Protein AF-A0A1B6HCY2-F1 (afdb_monomer_lite)

Organism: NCBI:txid320908

Secondary structure (DSSP, 8-state):
-----SHHHHHHHHHHHHHH-TTHHHHHHHHHHTS-----------S--------------PPP-TTTS-HHHHHHHHHHHSSSS---SS--SS--GGGS-HHHHHHHHHHHHHHH--HHHHHHHHTT-HHHHHHHT-HHHHHHHHHHHH-S----

Foldseek 3Di:
DDCPDPVVVVVVVVVVVCVVPVCVVVVVVVVVVVDPDDDDDDDDDDPDPPVPPPPPPPPPQPPDDPVPDDPLVSLVVVCVVPPWLDDDPDDDPDDDPRVDDLVVVLVVLLVCCQPPNPVVVLVVQLPPDSSSVNSSPDPVSVVSSCCVVPNPDPDD

pLDDT: mean 79.1, std 19.21, range [34.41, 96.19]

Sequence (156 aa):
MTKLGKLYEAIQFYRRAVQLVPDIEFRLYESTNQRPAVETPEHAVDETEEDNLELEDEEKVEEFDPSQSDLTSHLQRVVSRSYCICQPKVPQKMTHISALPVEIILYILRWVVSSELDLRSLEMCSSVCRGFYVCSRDSEIWRLVCVRVWGVNCGG

InterPro domains:
  IPR001810 F-box domain [PF12937] (97-147)
  IPR036047 F-box-like domain superfamily [SSF81383] (90-152)

Structure (mmCIF, N/CA/C/O backbone):
data_AF-A0A1B6HCY2-F1
#
_entry.id   AF-A0A1B6HCY2-F1
#
loop_
_atom_site.group_PDB
_atom_site.id
_atom_site.type_symbol
_atom_site.label_atom_id
_atom_site.label_alt_id
_atom_site.label_comp_id
_atom_site.label_asym_id
_atom_site.label_entity_id
_atom_site.label_seq_id
_atom_site.pdbx_PDB_ins_code
_atom_site.Cartn_x
_atom_site.Cartn_y
_atom_site.Cartn_z
_atom_site.occupancy
_atom_site.B_iso_or_equiv
_atom_site.auth_seq_id
_atom_site.auth_comp_id
_atom_site.auth_asym_id
_atom_site.auth_atom_id
_atom_site.pdbx_PDB_model_num
ATOM 1 N N . MET A 1 1 ? -43.236 19.610 17.911 1.00 41.69 1 MET A N 1
ATOM 2 C CA . MET A 1 1 ? -43.491 18.155 17.907 1.00 41.69 1 MET A CA 1
ATOM 3 C C . MET A 1 1 ? -42.331 17.482 18.620 1.00 41.69 1 MET A C 1
ATOM 5 O O . MET A 1 1 ? -41.191 17.801 18.316 1.00 41.69 1 MET A O 1
ATOM 9 N N . THR A 1 2 ? -42.627 16.678 19.631 1.00 44.34 2 THR A N 1
ATOM 10 C CA . THR A 1 2 ? -41.703 16.076 20.602 1.00 44.34 2 THR A CA 1
ATOM 11 C C . THR A 1 2 ? -40.665 15.148 19.959 1.00 44.34 2 THR A C 1
ATOM 13 O O . THR A 1 2 ? -40.993 14.379 19.060 1.00 44.34 2 THR A O 1
ATOM 16 N N . LYS A 1 3 ? -39.414 15.217 20.445 1.00 53.97 3 LYS A N 1
ATOM 17 C CA . LYS A 1 3 ? -38.299 14.309 20.123 1.00 53.97 3 LYS A CA 1
ATOM 18 C C . LYS A 1 3 ? -38.598 12.885 20.628 1.00 53.97 3 LYS A C 1
ATOM 20 O O . LYS A 1 3 ? -38.057 12.453 21.638 1.00 53.97 3 LYS A O 1
ATOM 25 N N . LEU A 1 4 ? -39.492 12.157 19.970 1.00 57.88 4 LEU A N 1
ATOM 26 C CA . LEU A 1 4 ? -39.485 10.698 20.044 1.00 57.88 4 LEU A CA 1
ATOM 27 C C . LEU A 1 4 ? -38.333 10.271 19.139 1.00 57.88 4 LEU A C 1
ATOM 29 O O . LEU A 1 4 ? -38.407 10.479 17.930 1.00 57.88 4 LEU A O 1
ATOM 33 N N . GLY A 1 5 ? -37.235 9.799 19.733 1.00 64.94 5 GLY A N 1
ATOM 34 C CA . GLY A 1 5 ? -36.058 9.337 18.996 1.00 64.94 5 GLY A CA 1
ATOM 35 C C . GLY A 1 5 ? -36.408 8.285 17.939 1.00 64.94 5 GLY A C 1
ATOM 36 O O . GLY A 1 5 ? -37.553 7.841 17.824 1.00 64.94 5 GLY A O 1
ATOM 37 N N . LYS A 1 6 ? -35.411 7.856 17.162 1.00 80.94 6 LYS A N 1
ATOM 38 C CA . LYS A 1 6 ? -35.543 6.878 16.066 1.00 80.94 6 LYS A CA 1
ATOM 39 C C . LYS A 1 6 ? -35.849 5.445 16.556 1.00 80.94 6 LYS A C 1
ATOM 41 O O . LYS A 1 6 ? -35.253 4.477 16.101 1.00 80.94 6 LYS A O 1
ATOM 46 N N . LEU A 1 7 ? -36.803 5.285 17.473 1.00 80.38 7 LEU A N 1
ATOM 47 C CA . LEU A 1 7 ? -37.193 4.031 18.115 1.00 80.38 7 LEU A CA 1
ATOM 48 C C . LEU A 1 7 ? -37.586 2.965 17.091 1.00 80.38 7 LEU A C 1
ATOM 50 O O . LEU A 1 7 ? -37.216 1.805 17.223 1.00 80.38 7 LEU A O 1
ATOM 54 N N . TYR A 1 8 ? -38.320 3.362 16.052 1.00 81.44 8 TYR A N 1
ATOM 55 C CA . TYR A 1 8 ? -38.746 2.429 15.014 1.00 81.44 8 TYR A CA 1
ATOM 56 C C . TYR A 1 8 ? -37.555 1.863 14.230 1.00 81.44 8 TYR A C 1
ATOM 58 O O . TYR A 1 8 ? -37.511 0.669 13.948 1.00 81.44 8 TYR A O 1
ATOM 66 N N . GLU A 1 9 ? -36.572 2.713 13.935 1.00 86.44 9 GLU A N 1
ATOM 67 C CA . GLU A 1 9 ? -35.333 2.334 13.255 1.00 86.44 9 GLU A CA 1
ATOM 68 C C . GLU A 1 9 ? -34.487 1.416 14.153 1.00 86.44 9 GLU A C 1
ATOM 70 O O . GLU A 1 9 ? -34.061 0.344 13.726 1.00 86.44 9 GLU A O 1
ATOM 75 N N . ALA A 1 10 ? -34.361 1.764 15.437 1.00 86.94 10 ALA A N 1
ATOM 76 C CA . ALA A 1 10 ? -33.660 0.957 16.432 1.00 86.94 10 ALA A CA 1
ATOM 77 C C . ALA A 1 10 ? -34.265 -0.451 16.575 1.00 86.94 10 ALA A C 1
ATOM 79 O O . ALA A 1 10 ? -33.541 -1.446 16.572 1.00 86.94 10 ALA A O 1
ATOM 80 N N . ILE A 1 11 ? -35.598 -0.562 16.621 1.00 89.88 11 ILE A N 1
ATOM 81 C CA . ILE A 1 11 ? -36.293 -1.858 16.695 1.00 89.88 11 ILE A CA 1
ATOM 82 C C . ILE A 1 11 ? -36.033 -2.700 15.437 1.00 89.88 11 ILE A C 1
ATOM 84 O O . ILE A 1 11 ? -35.879 -3.920 15.535 1.00 89.88 11 ILE A O 1
ATOM 88 N N . GLN A 1 12 ? -35.987 -2.083 14.251 1.00 91.50 12 GLN A N 1
ATOM 89 C CA . GLN A 1 12 ? -35.683 -2.801 13.010 1.00 91.50 12 GLN A CA 1
ATOM 90 C C . GLN A 1 12 ? -34.259 -3.358 13.007 1.00 91.50 12 GLN A C 1
ATOM 92 O O . GLN A 1 12 ? -34.072 -4.540 12.701 1.00 91.50 12 GLN A O 1
ATOM 97 N N . PHE A 1 13 ? -33.272 -2.541 13.377 1.00 92.44 13 PHE A N 1
ATOM 98 C CA . PHE A 1 13 ? -31.880 -2.980 13.458 1.00 92.44 13 PHE A CA 1
ATOM 99 C C . PHE A 1 13 ? -31.689 -4.077 14.503 1.00 92.44 13 PHE A C 1
ATOM 101 O O . PHE A 1 13 ? -31.059 -5.090 14.203 1.00 92.44 13 PHE A O 1
ATOM 108 N N . TYR A 1 14 ? -32.316 -3.941 15.672 1.00 91.31 14 TYR A N 1
ATOM 109 C CA . TYR A 1 14 ? -32.278 -4.958 16.719 1.00 91.31 14 TYR A CA 1
ATOM 110 C C . TYR A 1 14 ? -32.806 -6.313 16.233 1.00 91.31 14 TYR A C 1
ATOM 112 O O . TYR A 1 14 ? -32.137 -7.336 16.361 1.00 91.31 14 TYR A O 1
ATOM 120 N N . ARG A 1 15 ? -33.983 -6.327 15.591 1.00 92.81 15 ARG A N 1
ATOM 121 C CA . ARG A 1 15 ? -34.570 -7.562 15.040 1.00 92.81 15 ARG A CA 1
ATOM 122 C C . ARG A 1 15 ? -33.661 -8.222 14.010 1.00 92.81 15 ARG A C 1
ATOM 124 O O . ARG A 1 15 ? -33.563 -9.446 13.982 1.00 92.81 15 ARG A O 1
ATOM 131 N N . ARG A 1 16 ? -33.000 -7.422 13.172 1.00 94.12 16 ARG A N 1
ATOM 132 C CA . ARG A 1 16 ? -32.046 -7.927 12.183 1.00 94.12 16 ARG A CA 1
ATOM 133 C C . ARG A 1 16 ? -30.799 -8.509 12.848 1.00 94.12 16 ARG A C 1
ATOM 135 O O . ARG A 1 16 ? -30.338 -9.560 12.417 1.00 94.12 16 ARG A O 1
ATOM 142 N N . ALA A 1 17 ? -30.287 -7.870 13.896 1.00 92.31 17 ALA A N 1
ATOM 143 C CA . ALA A 1 17 ? -29.130 -8.356 14.641 1.00 92.31 17 ALA A CA 1
ATOM 144 C C . ALA A 1 17 ? -29.397 -9.731 15.275 1.00 92.31 17 ALA A C 1
ATOM 146 O O . ALA A 1 17 ? -28.610 -10.650 15.065 1.00 92.31 17 ALA A O 1
ATOM 147 N N . VAL A 1 18 ? -30.546 -9.907 15.938 1.00 93.00 18 VAL A N 1
ATOM 148 C CA . VAL A 1 18 ? -30.941 -11.191 16.555 1.00 93.00 18 VAL A CA 1
ATOM 149 C C . VAL A 1 18 ? -31.115 -12.309 15.514 1.00 93.00 18 VAL A C 1
ATOM 151 O O . VAL A 1 18 ? -30.832 -13.469 15.793 1.00 93.00 18 VAL A O 1
ATOM 154 N N . GLN A 1 19 ? -31.547 -11.984 14.290 1.00 91.31 19 GLN A N 1
ATOM 155 C CA . GLN A 1 19 ? -31.651 -12.968 13.201 1.00 91.31 19 GLN A CA 1
ATOM 156 C C . GLN A 1 19 ? -30.292 -13.386 12.628 1.00 91.31 19 GLN A C 1
ATOM 158 O O . GLN A 1 19 ? -30.148 -14.518 12.173 1.00 91.31 19 GLN A O 1
ATOM 163 N N . LEU A 1 20 ? -29.315 -12.475 12.613 1.00 91.44 20 LEU A N 1
ATOM 164 C CA . LEU A 1 20 ? -27.959 -12.757 12.138 1.00 91.44 20 LEU A CA 1
ATOM 165 C C . LEU A 1 20 ? -27.147 -13.526 13.184 1.00 91.44 20 LEU A C 1
ATOM 167 O O . LEU A 1 20 ? -26.386 -14.424 12.832 1.00 91.44 20 LEU A O 1
ATOM 171 N N . VAL A 1 21 ? -27.310 -13.165 14.458 1.00 91.50 21 VAL A N 1
ATOM 172 C CA . VAL A 1 21 ? -26.564 -13.710 15.594 1.00 91.50 21 VAL A CA 1
ATOM 173 C C . VAL A 1 21 ? -27.557 -13.971 16.737 1.00 91.50 21 VAL A C 1
ATOM 175 O O . VAL A 1 21 ? -27.896 -13.046 17.477 1.00 91.50 21 VAL A O 1
ATOM 178 N N . PRO A 1 22 ? -28.058 -15.212 16.883 1.00 88.75 22 PRO A N 1
ATOM 179 C CA . PRO A 1 22 ? -29.112 -15.539 17.849 1.00 88.75 22 PRO A CA 1
ATOM 180 C C . PRO A 1 22 ? -28.750 -15.297 19.321 1.00 88.75 22 PRO A C 1
ATOM 182 O O . PRO A 1 22 ? -29.639 -15.110 20.146 1.00 88.75 22 PRO A O 1
ATOM 185 N N . ASP A 1 23 ? -27.462 -15.292 19.659 1.00 89.62 23 ASP A N 1
ATOM 186 C CA . ASP A 1 23 ? -26.912 -15.099 21.006 1.00 89.62 23 ASP A CA 1
ATOM 187 C C . ASP A 1 23 ? -26.369 -13.675 21.244 1.00 89.62 23 ASP A C 1
ATOM 189 O O . ASP A 1 23 ? -25.683 -13.422 22.236 1.00 89.62 23 ASP A O 1
ATOM 193 N N . ILE A 1 24 ? -26.679 -12.723 20.353 1.00 89.50 24 ILE A N 1
ATOM 194 C CA . ILE A 1 24 ? -26.127 -11.361 20.394 1.00 89.50 24 ILE A CA 1
ATOM 195 C C . ILE A 1 24 ? -26.413 -10.634 21.710 1.00 89.50 24 ILE A C 1
ATOM 197 O O . ILE A 1 24 ? -25.545 -9.923 22.207 1.00 89.50 24 ILE A O 1
ATOM 201 N N . GLU A 1 25 ? -27.592 -10.845 22.301 1.00 88.06 25 GLU A N 1
ATOM 202 C CA . GLU A 1 25 ? -27.986 -10.220 23.569 1.00 88.06 25 GLU A CA 1
ATOM 203 C C . GLU A 1 25 ? -27.068 -10.655 24.716 1.00 88.06 25 GLU A C 1
ATOM 205 O O . GLU A 1 25 ? -26.620 -9.830 25.512 1.00 88.06 25 GLU A O 1
ATOM 210 N N . PHE A 1 26 ? -26.741 -11.949 24.765 1.00 87.00 26 PHE A N 1
ATOM 211 C CA . PHE A 1 26 ? -25.874 -12.518 25.790 1.00 87.00 26 PHE A CA 1
ATOM 212 C C . PHE A 1 26 ? -24.435 -12.024 25.627 1.00 87.00 26 PHE A C 1
ATOM 214 O O . PHE A 1 26 ? -23.821 -11.557 26.586 1.00 87.00 26 PHE A O 1
ATOM 221 N N . ARG A 1 27 ? -23.933 -12.024 24.388 1.00 85.06 27 ARG A N 1
ATOM 222 C CA . ARG A 1 27 ? -22.601 -11.500 24.055 1.00 85.06 27 ARG A CA 1
ATOM 223 C C . ARG A 1 27 ? -22.461 -10.020 24.414 1.00 85.06 27 ARG A C 1
ATOM 225 O O . ARG A 1 27 ? -21.439 -9.622 24.971 1.00 85.06 27 ARG A O 1
ATOM 232 N N . LEU A 1 28 ? -23.489 -9.211 24.136 1.00 84.50 28 LEU A N 1
ATOM 233 C CA . LEU A 1 28 ? -23.494 -7.793 24.503 1.00 84.50 28 LEU A CA 1
ATOM 234 C C . LEU A 1 28 ? -23.469 -7.617 26.022 1.00 84.50 28 LEU A C 1
ATOM 236 O O . LEU A 1 28 ? -22.701 -6.801 26.532 1.00 84.50 28 LEU A O 1
ATOM 240 N N . TYR A 1 29 ? -24.278 -8.395 26.740 1.00 83.94 29 TYR A N 1
ATOM 241 C CA . TYR A 1 29 ? -24.348 -8.339 28.194 1.00 83.94 29 TYR A CA 1
ATOM 242 C C . TYR A 1 29 ? -22.997 -8.664 28.840 1.00 83.94 29 TYR A C 1
ATOM 244 O O . TYR A 1 29 ? -22.516 -7.886 29.662 1.00 83.94 29 TYR A O 1
ATOM 252 N N . GLU A 1 30 ? -22.336 -9.746 28.419 1.00 82.38 30 GLU A N 1
ATOM 253 C CA . GLU A 1 30 ? -21.010 -10.117 28.926 1.00 82.38 30 GLU A CA 1
ATOM 254 C C . GLU A 1 30 ? -19.948 -9.058 28.610 1.00 82.38 30 GLU A C 1
ATOM 256 O O . GLU A 1 30 ? -19.186 -8.674 29.495 1.00 82.38 30 GLU A O 1
ATOM 261 N N . SER A 1 31 ? -19.936 -8.529 27.382 1.00 75.94 31 SER A N 1
ATOM 262 C CA . SER A 1 31 ? -18.988 -7.478 26.982 1.00 75.94 31 SER A CA 1
ATOM 263 C C . SER A 1 31 ? -19.185 -6.161 27.744 1.00 75.94 31 SER A C 1
ATOM 265 O O . SER A 1 31 ? -18.223 -5.448 28.020 1.00 75.94 31 SER A O 1
ATOM 267 N N . THR A 1 32 ? -20.425 -5.849 28.131 1.00 72.06 32 THR A N 1
ATOM 268 C CA . THR A 1 32 ? -20.755 -4.610 28.847 1.00 72.06 32 THR A CA 1
ATOM 269 C C . THR A 1 32 ? -20.483 -4.741 30.346 1.00 72.06 32 THR A C 1
ATOM 271 O O . THR A 1 32 ? -19.965 -3.805 30.947 1.00 72.06 32 THR A O 1
ATOM 274 N N . ASN A 1 33 ? -20.748 -5.907 30.948 1.00 63.44 33 ASN A N 1
ATOM 275 C CA . ASN A 1 33 ? -20.464 -6.171 32.368 1.00 63.44 33 ASN A CA 1
ATOM 276 C C . ASN A 1 33 ? -18.965 -6.303 32.687 1.00 63.44 33 ASN A C 1
ATOM 278 O O . ASN A 1 33 ? -18.582 -6.233 33.852 1.00 63.44 33 ASN A O 1
ATOM 282 N N . GLN A 1 34 ? -18.118 -6.522 31.679 1.00 54.38 34 GLN A N 1
ATOM 283 C CA . GLN A 1 34 ? -16.659 -6.520 31.834 1.00 54.38 34 GLN A CA 1
ATOM 284 C C . GLN A 1 34 ? -16.062 -5.103 31.849 1.00 54.38 34 GLN A C 1
ATOM 286 O O . GLN A 1 34 ? -14.886 -4.940 32.173 1.00 54.38 34 GLN A O 1
ATOM 291 N N . ARG A 1 35 ? -16.859 -4.067 31.552 1.00 50.56 35 ARG A N 1
ATOM 292 C CA . ARG A 1 35 ? -16.454 -2.669 31.734 1.00 50.56 35 ARG A CA 1
ATOM 293 C C . ARG A 1 35 ? -16.698 -2.282 33.199 1.00 50.56 35 ARG A C 1
ATOM 295 O O . ARG A 1 35 ? -17.820 -2.459 33.676 1.00 50.56 35 ARG A O 1
ATOM 302 N N . PRO A 1 36 ? -15.698 -1.774 33.946 1.00 40.53 36 PRO A N 1
ATOM 303 C CA . PRO A 1 36 ? -15.938 -1.302 35.303 1.00 40.53 36 PRO A CA 1
ATOM 304 C C . PRO A 1 36 ? -16.988 -0.188 35.263 1.00 40.53 36 PRO A C 1
ATOM 306 O O . PRO A 1 36 ? -16.869 0.755 34.482 1.00 40.53 36 PRO A O 1
ATOM 309 N N . ALA A 1 37 ? -18.035 -0.330 36.079 1.00 43.66 37 ALA A N 1
ATOM 310 C CA . ALA A 1 37 ? -19.118 0.635 36.190 1.00 43.66 37 ALA A CA 1
ATOM 311 C C . ALA A 1 37 ? -18.556 1.999 36.618 1.00 43.66 37 ALA A C 1
ATOM 313 O O . ALA A 1 37 ? -18.257 2.222 37.790 1.00 43.66 37 ALA A O 1
ATOM 314 N N . VAL A 1 38 ? -18.388 2.909 35.660 1.00 42.97 38 VAL A N 1
ATOM 315 C CA . VAL A 1 38 ? -18.165 4.322 35.952 1.00 42.97 38 VAL A CA 1
ATOM 316 C C . VAL A 1 38 ? -19.518 4.890 36.362 1.00 42.97 38 VAL A C 1
ATOM 318 O O . VAL A 1 38 ? -20.432 5.000 35.546 1.00 42.97 38 VAL A O 1
ATOM 321 N N . GLU A 1 39 ? -19.657 5.198 37.649 1.00 41.69 39 GLU A N 1
ATOM 322 C CA . GLU A 1 39 ? -20.782 5.956 38.187 1.00 41.69 39 GLU A CA 1
ATOM 323 C C . GLU A 1 39 ? -20.888 7.289 37.433 1.00 41.69 39 GLU A C 1
ATOM 325 O O . GLU A 1 39 ? -20.000 8.138 37.501 1.00 41.69 39 GLU A O 1
ATOM 330 N N . THR A 1 40 ? -21.965 7.473 36.677 1.00 35.00 40 THR A N 1
ATOM 331 C CA . THR A 1 40 ? -22.285 8.746 36.029 1.00 35.00 40 THR A CA 1
ATOM 332 C C . THR A 1 40 ? -22.884 9.719 37.045 1.00 35.00 40 THR A C 1
ATOM 334 O O . THR A 1 40 ? -23.941 9.404 37.597 1.00 35.00 40 THR A O 1
ATOM 337 N N . PRO A 1 41 ? -22.359 10.946 37.205 1.00 36.59 41 PRO A N 1
ATOM 338 C CA . PRO A 1 41 ? -23.201 12.100 37.437 1.00 36.59 41 PRO A CA 1
ATOM 339 C C . PRO A 1 41 ? -23.659 12.629 36.073 1.00 36.59 41 PRO A C 1
ATOM 341 O O . PRO A 1 41 ? -22.880 13.125 35.264 1.00 36.59 41 PRO A O 1
ATOM 344 N N . GLU A 1 42 ? -24.948 12.449 35.820 1.00 45.00 42 GLU A N 1
ATOM 345 C CA . GLU A 1 42 ? -25.817 13.314 35.026 1.00 45.00 42 GLU A CA 1
ATOM 346 C C . GLU A 1 42 ? -25.229 14.697 34.672 1.00 45.00 42 GLU A C 1
ATOM 348 O O . GLU A 1 42 ? -25.230 15.589 35.506 1.00 45.00 42 GLU A O 1
ATOM 353 N N . HIS A 1 43 ? -24.747 14.882 33.432 1.00 40.53 43 HIS A N 1
ATOM 354 C CA . HIS A 1 43 ? -24.898 16.113 32.637 1.00 40.53 43 HIS A CA 1
ATOM 355 C C . HIS A 1 43 ? -24.273 15.988 31.229 1.00 40.53 43 HIS A C 1
ATOM 357 O O . HIS A 1 43 ? -23.091 15.714 31.083 1.00 40.53 43 HIS A O 1
ATOM 363 N N . ALA A 1 44 ? -25.106 16.279 30.218 1.00 44.78 44 ALA A N 1
ATOM 364 C CA . ALA A 1 44 ? -24.787 16.652 28.832 1.00 44.78 44 ALA A CA 1
ATOM 365 C C . ALA A 1 44 ? -23.867 15.709 28.028 1.00 44.78 44 ALA A C 1
ATOM 367 O O . ALA A 1 44 ? -22.654 15.885 28.001 1.00 44.78 44 ALA A O 1
ATOM 368 N N . VAL A 1 45 ? -24.470 14.789 27.266 1.00 38.34 45 VAL A N 1
ATOM 369 C CA . VAL A 1 45 ? -23.772 14.086 26.179 1.00 38.34 45 VAL A CA 1
ATOM 370 C C . VAL A 1 45 ? -24.181 14.708 24.849 1.00 38.34 45 VAL A C 1
ATOM 372 O O . VAL A 1 45 ? -25.335 14.628 24.427 1.00 38.34 45 VAL A O 1
ATOM 375 N N . ASP A 1 46 ? -23.211 15.412 24.278 1.00 34.41 46 ASP A N 1
ATOM 376 C CA . ASP A 1 46 ? -23.133 15.856 22.896 1.00 34.41 46 ASP A CA 1
ATOM 377 C C . ASP A 1 46 ? -23.170 14.627 21.974 1.00 34.41 46 ASP A C 1
ATOM 379 O O . ASP A 1 46 ? -22.503 13.622 22.228 1.00 34.41 46 ASP A O 1
ATOM 383 N N . GLU A 1 47 ? -24.004 14.686 20.940 1.00 45.59 47 GLU A N 1
ATOM 384 C CA . GLU A 1 47 ? -24.167 13.622 19.952 1.00 45.59 47 GLU A CA 1
ATOM 385 C C . GLU A 1 47 ? -22.976 13.650 18.983 1.00 45.59 47 GLU A C 1
ATOM 387 O O . GLU A 1 47 ? -23.040 14.238 17.905 1.00 45.59 47 GLU A O 1
ATOM 392 N N . THR A 1 48 ? -21.894 12.968 19.346 1.00 39.41 48 THR A N 1
ATOM 393 C CA . THR A 1 48 ? -20.943 12.406 18.380 1.00 39.41 48 THR A CA 1
ATOM 394 C C . THR A 1 48 ? -20.724 10.942 18.725 1.00 39.41 48 THR A C 1
ATOM 396 O O . THR A 1 48 ? -19.764 10.579 19.399 1.00 39.41 48 THR A O 1
ATOM 399 N N . GLU A 1 49 ? -21.653 10.098 18.27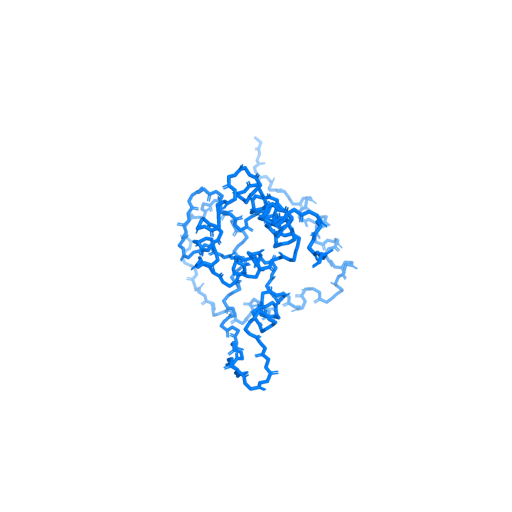5 1.00 42.88 49 GLU A N 1
ATOM 400 C CA . GLU A 1 49 ? -21.420 8.663 18.114 1.00 42.88 49 GLU A CA 1
ATOM 401 C C . GLU A 1 49 ? -20.421 8.478 16.959 1.00 42.88 49 GLU A C 1
ATOM 403 O O . GLU A 1 49 ? -20.787 8.165 15.826 1.00 42.88 49 GLU A O 1
ATOM 408 N N . GLU A 1 50 ? -19.144 8.751 17.224 1.00 39.34 50 GLU A N 1
ATOM 409 C CA . GLU A 1 50 ? -18.074 8.114 16.468 1.00 39.34 50 GLU A CA 1
ATOM 410 C C . GLU A 1 50 ? -17.996 6.677 16.981 1.00 39.34 50 GLU A C 1
ATOM 412 O O . GLU A 1 50 ? -17.779 6.439 18.169 1.00 39.34 50 GLU A O 1
ATOM 417 N N . ASP A 1 51 ? -18.252 5.733 16.076 1.00 38.06 51 ASP A N 1
ATOM 418 C CA . ASP A 1 51 ? -18.000 4.303 16.225 1.00 38.06 51 ASP A CA 1
ATOM 419 C C . ASP A 1 51 ? -16.515 4.107 16.561 1.00 38.06 51 ASP A C 1
ATOM 421 O O . ASP A 1 51 ? -15.668 3.897 15.6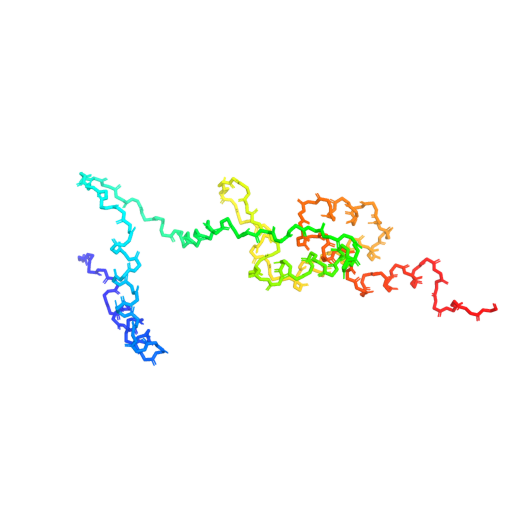91 1.00 38.06 51 ASP A O 1
ATOM 425 N N . ASN A 1 52 ? -16.183 4.280 17.841 1.00 37.91 52 ASN A N 1
ATOM 426 C CA . ASN A 1 52 ? -14.869 4.006 18.380 1.00 37.91 52 ASN A CA 1
ATOM 427 C C . ASN A 1 52 ? -14.774 2.483 18.468 1.00 37.91 52 ASN A C 1
ATOM 429 O O . ASN A 1 52 ? -15.018 1.872 19.510 1.00 37.91 52 ASN A O 1
ATOM 433 N N . LEU A 1 53 ? -14.451 1.858 17.334 1.00 42.88 53 LEU A N 1
ATOM 434 C CA . LEU A 1 53 ? -13.812 0.553 17.317 1.00 42.88 53 LEU A CA 1
ATOM 435 C C . LEU A 1 53 ? -12.443 0.730 17.984 1.00 42.88 53 LEU A C 1
ATOM 437 O O . LEU A 1 53 ? -11.411 0.797 17.317 1.00 42.88 53 LEU A O 1
ATOM 441 N N . GLU A 1 54 ? -12.454 0.847 19.313 1.00 41.44 54 GLU A N 1
ATOM 442 C CA . GLU A 1 54 ? -11.300 0.664 20.183 1.00 41.44 54 GLU A CA 1
ATOM 443 C C . GLU A 1 54 ? -10.858 -0.789 20.022 1.00 41.44 54 GLU A C 1
ATOM 445 O O . GLU A 1 54 ? -11.163 -1.668 20.823 1.00 41.44 54 GLU A O 1
ATOM 450 N N . LEU A 1 55 ? -10.146 -1.058 18.932 1.00 50.31 55 LEU A N 1
ATOM 451 C CA . LEU A 1 55 ? -9.240 -2.187 18.843 1.00 50.31 55 LEU A CA 1
ATOM 452 C C . LEU A 1 55 ? -7.953 -1.780 19.566 1.00 50.31 55 LEU A C 1
ATOM 454 O O . LEU A 1 55 ? -6.886 -1.702 18.965 1.00 50.31 55 LEU A O 1
ATOM 458 N N . GLU A 1 56 ? -8.063 -1.517 20.869 1.00 42.62 56 GLU A N 1
ATOM 459 C CA . GLU A 1 56 ? -6.945 -1.648 21.804 1.00 42.62 56 GLU A CA 1
ATOM 460 C C . GLU A 1 56 ? -6.748 -3.138 22.114 1.00 42.62 56 GLU A C 1
ATOM 462 O O . GLU A 1 56 ? -6.732 -3.565 23.263 1.00 42.62 56 GLU A O 1
ATOM 467 N N . ASP A 1 57 ? -6.608 -3.961 21.075 1.00 45.97 57 ASP A N 1
ATOM 468 C CA . ASP A 1 57 ? -5.825 -5.170 21.246 1.00 45.97 57 ASP A CA 1
ATOM 469 C C . ASP A 1 57 ? -4.382 -4.715 21.049 1.00 45.97 57 ASP A C 1
ATOM 471 O O . ASP A 1 57 ? -3.932 -4.457 19.928 1.00 45.97 57 ASP A O 1
ATOM 475 N N . GLU A 1 58 ? -3.633 -4.618 22.150 1.00 52.09 58 GLU A N 1
ATOM 476 C CA . GLU A 1 58 ? -2.194 -4.875 22.122 1.00 52.09 58 GLU A CA 1
ATOM 477 C C . GLU A 1 58 ? -2.004 -6.320 21.629 1.00 52.09 58 GLU A C 1
ATOM 479 O O . GLU A 1 58 ? -1.678 -7.236 22.388 1.00 52.09 58 GLU A O 1
ATOM 484 N N . GLU A 1 59 ? -2.289 -6.554 20.345 1.00 56.31 59 GLU A N 1
ATOM 485 C CA . GLU A 1 59 ? -2.132 -7.842 19.702 1.00 56.31 59 GLU A CA 1
ATOM 486 C C . GLU A 1 59 ? -0.671 -8.210 19.932 1.00 56.31 59 GLU A C 1
ATOM 488 O O . GLU A 1 59 ? 0.222 -7.442 19.562 1.00 56.31 59 GLU A O 1
ATOM 493 N N . LYS A 1 60 ? -0.418 -9.337 20.612 1.00 57.53 60 LYS A N 1
ATOM 494 C CA . LYS A 1 60 ? 0.933 -9.870 20.802 1.00 57.53 60 LYS A CA 1
ATOM 495 C C . LYS A 1 60 ? 1.558 -10.027 19.422 1.00 57.53 60 LYS A C 1
ATOM 497 O O . LYS A 1 60 ? 1.349 -11.037 18.753 1.00 57.53 60 LYS A O 1
ATOM 502 N N . VAL A 1 61 ? 2.280 -9.002 18.982 1.00 65.75 61 VAL A N 1
ATOM 503 C CA . VAL A 1 61 ? 2.966 -9.005 17.700 1.00 65.75 61 VAL A CA 1
ATOM 504 C C . VAL A 1 61 ? 4.014 -10.094 17.830 1.00 65.75 61 VAL A C 1
ATOM 506 O O . VAL A 1 61 ? 4.938 -9.958 18.630 1.00 65.75 61 VAL A O 1
ATOM 509 N N . GLU A 1 62 ? 3.821 -11.202 17.112 1.00 72.50 62 GLU A N 1
ATOM 510 C CA . GLU A 1 62 ? 4.831 -12.252 17.016 1.00 72.50 62 GLU A CA 1
ATOM 511 C C . GLU A 1 62 ? 6.158 -11.589 16.652 1.00 72.50 62 GLU A C 1
ATOM 513 O O . GLU A 1 62 ? 6.237 -10.840 15.675 1.00 72.50 62 GLU A O 1
ATOM 518 N N . GLU A 1 63 ? 7.181 -11.811 17.475 1.00 81.19 63 GLU A N 1
ATOM 519 C CA . GLU A 1 63 ? 8.495 -11.236 17.235 1.00 81.19 63 GLU A CA 1
ATOM 520 C C . GLU A 1 63 ? 9.014 -11.736 15.882 1.00 81.19 63 GLU A C 1
ATOM 522 O O . GLU A 1 63 ? 8.936 -12.925 15.563 1.00 81.19 63 GLU A O 1
ATOM 527 N N . PHE A 1 64 ? 9.488 -10.813 15.046 1.00 87.94 64 PHE A N 1
ATOM 528 C CA . PHE A 1 64 ? 9.988 -11.158 13.724 1.00 87.94 64 PHE A CA 1
ATOM 529 C C . PHE A 1 64 ? 11.267 -11.992 13.852 1.00 87.94 64 PHE A C 1
ATOM 531 O O . PHE A 1 64 ? 12.284 -11.496 14.332 1.00 87.94 64 PHE A O 1
ATOM 538 N N . ASP A 1 65 ? 11.221 -13.235 13.371 1.00 89.31 65 ASP A N 1
ATOM 539 C CA . ASP A 1 65 ? 12.382 -14.114 13.246 1.00 89.31 65 ASP A CA 1
ATOM 540 C C . ASP A 1 65 ? 12.846 -14.171 11.774 1.00 89.31 65 ASP A C 1
ATOM 542 O O . ASP A 1 65 ? 12.191 -14.822 10.945 1.00 89.31 65 ASP A O 1
ATOM 546 N N . PRO A 1 66 ? 13.988 -13.537 11.430 1.00 88.56 66 PRO A N 1
ATOM 547 C CA . PRO A 1 66 ? 14.539 -13.563 10.075 1.00 88.56 66 PRO A CA 1
ATOM 548 C C . PRO A 1 66 ? 14.888 -14.968 9.566 1.00 88.56 66 PRO A C 1
ATOM 550 O O . PRO A 1 66 ? 15.055 -15.147 8.360 1.00 88.56 66 PRO A O 1
ATOM 553 N N . SER A 1 67 ? 15.040 -15.959 10.453 1.00 90.62 67 SER A N 1
ATOM 554 C CA . SER A 1 67 ? 15.342 -17.342 10.065 1.00 90.62 67 SER A CA 1
ATOM 555 C C . SER A 1 67 ? 14.112 -18.111 9.571 1.00 90.62 67 SER A C 1
ATOM 557 O O . SER A 1 67 ? 14.264 -19.098 8.850 1.00 90.62 67 SER A O 1
ATOM 559 N N . GLN A 1 68 ? 12.901 -17.654 9.915 1.00 87.62 68 GLN A N 1
ATOM 560 C CA . GLN A 1 68 ? 11.647 -18.353 9.610 1.00 87.62 68 GLN A CA 1
ATOM 561 C C . GLN A 1 68 ? 10.877 -17.758 8.429 1.00 87.62 68 GLN A C 1
ATOM 563 O O . GLN A 1 68 ? 10.166 -18.486 7.735 1.00 87.62 68 GLN A O 1
ATOM 568 N N . SER A 1 69 ? 10.973 -16.447 8.194 1.00 90.88 69 SER A N 1
ATOM 569 C CA . SER A 1 69 ? 10.248 -15.786 7.100 1.00 90.88 69 SER A CA 1
ATOM 570 C C . SER A 1 69 ? 10.899 -14.476 6.673 1.00 90.88 69 SER A C 1
ATOM 572 O O . SER A 1 69 ? 11.582 -13.829 7.464 1.00 90.88 69 SER A O 1
ATOM 574 N N . ASP A 1 70 ? 10.652 -14.054 5.432 1.00 92.38 70 ASP A N 1
ATOM 575 C CA . ASP A 1 70 ? 11.031 -12.718 4.988 1.00 92.38 70 ASP A CA 1
ATOM 576 C C . ASP A 1 70 ? 10.128 -11.639 5.611 1.00 92.38 70 ASP A C 1
ATOM 578 O O . ASP A 1 70 ? 8.971 -11.879 5.974 1.00 92.38 70 ASP A O 1
ATOM 582 N N . LEU A 1 71 ? 10.671 -10.424 5.718 1.00 90.56 71 LEU A N 1
ATOM 583 C CA . LEU A 1 71 ? 9.995 -9.293 6.353 1.00 90.56 71 LEU A CA 1
ATOM 584 C C . LEU A 1 71 ? 8.658 -8.955 5.677 1.00 90.56 71 LEU A C 1
ATOM 586 O O . LEU A 1 71 ? 7.689 -8.650 6.369 1.00 90.56 71 LEU A O 1
ATOM 590 N N . THR A 1 72 ? 8.584 -9.021 4.344 1.00 92.00 72 THR A N 1
ATOM 591 C CA . THR A 1 72 ? 7.364 -8.677 3.600 1.00 92.00 72 THR A CA 1
ATOM 592 C C . THR A 1 72 ? 6.253 -9.671 3.907 1.00 92.00 72 THR A C 1
ATOM 594 O O . THR A 1 72 ? 5.151 -9.249 4.257 1.00 92.00 72 THR A O 1
ATOM 597 N N . SER A 1 73 ? 6.542 -10.973 3.869 1.00 91.94 73 SER A N 1
ATOM 598 C CA . SER A 1 73 ? 5.571 -12.018 4.216 1.00 91.94 73 SER A CA 1
ATOM 599 C C . SER A 1 73 ? 5.105 -11.923 5.667 1.00 91.94 73 SER A C 1
ATOM 601 O O . SER A 1 73 ? 3.914 -12.082 5.950 1.00 91.94 73 SER A O 1
ATOM 603 N N . HIS A 1 74 ? 6.023 -11.640 6.596 1.00 92.25 74 HIS A N 1
ATOM 604 C CA . HIS A 1 74 ? 5.676 -11.436 8.001 1.00 92.25 74 HIS A CA 1
ATOM 605 C C . HIS A 1 74 ? 4.728 -10.238 8.168 1.00 92.25 74 HIS A C 1
ATOM 607 O O . HIS A 1 74 ? 3.652 -10.371 8.754 1.00 92.25 74 HIS A O 1
ATOM 613 N N . LEU A 1 75 ? 5.074 -9.085 7.589 1.00 91.56 75 LEU A N 1
ATOM 614 C CA . LEU A 1 75 ? 4.250 -7.878 7.671 1.00 91.56 75 LEU A CA 1
ATOM 615 C C . LEU A 1 75 ? 2.908 -8.035 6.957 1.00 91.56 75 LEU A C 1
ATOM 617 O O . LEU A 1 75 ? 1.903 -7.550 7.469 1.00 91.56 75 LEU A O 1
ATOM 621 N N . GLN A 1 76 ? 2.853 -8.739 5.827 1.00 91.38 76 GLN A N 1
ATOM 622 C CA . GLN A 1 76 ? 1.596 -9.039 5.148 1.00 91.38 76 GLN A CA 1
ATOM 623 C C . GLN A 1 76 ? 0.671 -9.861 6.048 1.00 91.38 76 GLN A C 1
ATOM 625 O O . GLN A 1 76 ? -0.521 -9.565 6.117 1.00 91.38 76 GLN A O 1
ATOM 630 N N . ARG A 1 77 ? 1.202 -10.845 6.787 1.00 90.00 77 ARG A N 1
ATOM 631 C CA . ARG A 1 77 ? 0.410 -11.637 7.737 1.00 90.00 77 ARG A CA 1
ATOM 632 C C . ARG A 1 77 ? -0.146 -10.775 8.868 1.00 90.00 77 ARG A C 1
ATOM 634 O O . ARG A 1 77 ? -1.323 -10.902 9.179 1.00 90.00 77 ARG A O 1
ATOM 641 N N . VAL A 1 78 ? 0.673 -9.886 9.432 1.00 88.56 78 VAL A N 1
ATOM 642 C CA . VAL A 1 78 ? 0.256 -8.936 10.480 1.00 88.56 78 VAL A CA 1
ATOM 643 C C . VAL A 1 78 ? -0.827 -7.990 9.956 1.00 88.56 78 VAL A C 1
ATOM 645 O O . VAL A 1 78 ? -1.886 -7.870 10.559 1.00 88.56 78 VAL A O 1
ATOM 648 N N . VAL A 1 79 ? -0.607 -7.366 8.797 1.00 88.75 79 VAL A N 1
ATOM 649 C CA . VAL A 1 79 ? -1.556 -6.415 8.196 1.00 88.75 79 VAL A CA 1
ATOM 650 C C . VAL A 1 79 ? -2.863 -7.098 7.792 1.00 88.75 79 VAL A C 1
ATOM 652 O O . VAL A 1 79 ? -3.912 -6.494 7.946 1.00 88.75 79 VAL A O 1
ATOM 655 N N . SER A 1 80 ? -2.838 -8.355 7.335 1.00 86.44 80 SER A N 1
ATOM 656 C CA . SER A 1 80 ? -4.063 -9.080 6.944 1.00 86.44 80 SER A CA 1
ATOM 657 C C . SER A 1 80 ? -5.004 -9.373 8.115 1.00 86.44 80 SER A C 1
ATOM 659 O O . SER A 1 80 ? -6.176 -9.665 7.888 1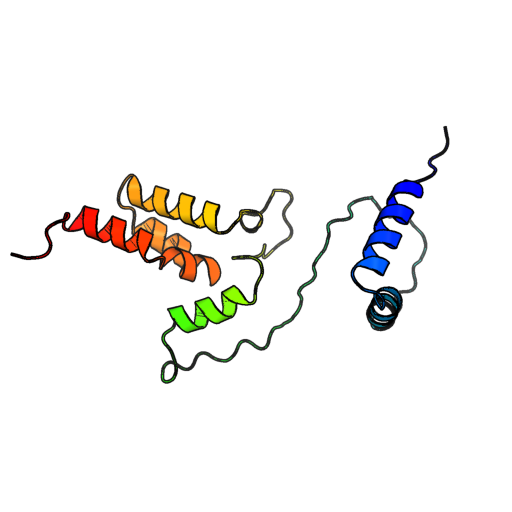.00 86.44 80 SER A O 1
ATOM 661 N N . ARG A 1 81 ? -4.507 -9.333 9.359 1.00 84.88 81 ARG A N 1
ATOM 662 C CA . ARG A 1 81 ? -5.351 -9.446 10.559 1.00 84.88 81 ARG A CA 1
ATOM 663 C C . ARG A 1 81 ? -6.074 -8.136 10.871 1.00 84.88 81 ARG A C 1
ATOM 665 O O . ARG A 1 81 ? -7.115 -8.150 11.516 1.00 84.88 81 ARG A O 1
ATOM 672 N N . SER A 1 82 ? -5.538 -7.015 10.393 1.00 79.50 82 SER A N 1
ATOM 673 C CA . SER A 1 82 ? -6.147 -5.697 10.512 1.00 79.50 82 SER A CA 1
ATOM 674 C C . SER A 1 82 ? -7.085 -5.431 9.331 1.00 79.50 82 SER A C 1
ATOM 676 O O . SER A 1 82 ? -6.743 -5.661 8.176 1.00 79.50 82 SER A O 1
ATOM 678 N N . TYR A 1 83 ? -8.261 -4.862 9.596 1.00 78.81 83 TYR A N 1
ATOM 679 C CA . TYR A 1 83 ? -9.202 -4.462 8.537 1.00 78.81 83 TYR A CA 1
ATOM 680 C C . TYR A 1 83 ? -8.795 -3.167 7.810 1.00 78.81 83 TYR A C 1
ATOM 682 O O . TYR A 1 83 ? -9.463 -2.739 6.872 1.00 78.81 83 TYR A O 1
ATOM 690 N N . CYS A 1 84 ? -7.706 -2.526 8.239 1.00 86.19 84 CYS A N 1
ATOM 691 C CA . CYS A 1 84 ? -7.216 -1.262 7.703 1.00 86.19 84 CYS A CA 1
ATOM 692 C C . CYS A 1 84 ? -5.687 -1.265 7.574 1.00 86.19 84 CYS A C 1
ATOM 694 O O . CYS A 1 84 ? -4.980 -1.871 8.378 1.00 86.19 84 CYS A O 1
ATOM 696 N N . ILE A 1 85 ? -5.162 -0.520 6.598 1.00 91.00 85 ILE A N 1
ATOM 697 C CA . ILE A 1 85 ? -3.713 -0.414 6.343 1.00 91.00 85 ILE A CA 1
ATOM 698 C C . ILE A 1 85 ? -2.948 0.398 7.405 1.00 91.00 85 ILE A C 1
ATOM 700 O O . ILE A 1 85 ? -1.736 0.246 7.576 1.00 91.00 85 ILE A O 1
ATOM 704 N N . CYS A 1 86 ? -3.631 1.311 8.088 1.00 91.56 86 CYS A N 1
ATOM 705 C CA . CYS A 1 86 ? -3.080 2.178 9.119 1.00 91.56 86 CYS A CA 1
ATOM 706 C C . CYS A 1 86 ? -4.213 2.749 9.969 1.00 91.56 86 CYS A C 1
ATOM 708 O O . CYS A 1 86 ? -5.379 2.649 9.599 1.00 91.56 86 CYS A O 1
ATOM 710 N N . GLN A 1 87 ? -3.862 3.374 11.087 1.00 89.62 87 GLN A N 1
ATOM 711 C CA . GLN A 1 87 ? -4.803 4.047 11.974 1.00 89.62 87 GLN A CA 1
ATOM 712 C C . GLN A 1 87 ? -4.251 5.420 12.371 1.00 89.62 87 GLN A C 1
ATOM 714 O O . GLN A 1 87 ? -3.029 5.617 12.371 1.00 89.62 87 GLN A O 1
ATOM 719 N N . PRO A 1 88 ? -5.130 6.388 12.668 1.00 90.50 88 PRO A N 1
ATOM 720 C CA . PRO A 1 88 ? -4.708 7.698 13.125 1.00 90.50 88 PRO A CA 1
ATOM 721 C C . PRO A 1 88 ? -4.038 7.582 14.499 1.00 90.50 88 PRO A C 1
ATOM 723 O O . PRO A 1 88 ? -4.621 7.077 15.447 1.00 90.50 88 PRO A O 1
ATOM 726 N N . LYS A 1 89 ? -2.805 8.087 14.622 1.00 88.19 89 LYS A N 1
ATOM 727 C CA . LYS A 1 89 ? -2.081 8.098 15.907 1.00 88.19 89 LYS A CA 1
ATOM 728 C C . LYS A 1 89 ? -2.696 9.063 16.929 1.00 88.19 89 LYS A C 1
ATOM 730 O O . LYS A 1 89 ? -2.499 8.910 18.128 1.00 88.19 89 LYS A O 1
ATOM 735 N N . VAL A 1 90 ? -3.360 10.105 16.440 1.00 90.44 90 VAL A N 1
ATOM 736 C CA . VAL A 1 90 ? -3.985 11.157 17.242 1.00 90.44 90 VAL A CA 1
ATOM 737 C C . VAL A 1 90 ? -5.370 11.464 16.677 1.00 90.44 90 VAL A C 1
ATOM 739 O O . VAL A 1 90 ? -5.556 11.338 15.458 1.00 90.44 90 VAL A O 1
ATOM 742 N N . PRO A 1 91 ? -6.322 11.898 17.522 1.00 89.88 91 PRO A N 1
ATOM 743 C CA . PRO A 1 91 ? -7.638 12.314 17.061 1.00 89.88 91 PRO A CA 1
ATOM 744 C C . PRO A 1 91 ? -7.504 13.486 16.087 1.00 89.88 91 PRO A C 1
ATOM 746 O O . PRO A 1 91 ? -6.727 14.422 16.299 1.00 89.88 91 PRO A O 1
ATOM 749 N N . GLN A 1 92 ? -8.253 13.426 14.992 1.00 88.00 92 GLN A N 1
ATOM 750 C CA . GLN A 1 92 ? -8.191 14.398 13.908 1.00 88.00 92 GLN A CA 1
ATOM 751 C C . GLN A 1 92 ? -9.597 14.749 13.434 1.00 88.00 92 GLN A C 1
ATOM 753 O O . GLN A 1 92 ? -10.463 13.892 13.361 1.00 88.00 92 GLN A O 1
ATOM 758 N N . LYS A 1 93 ? -9.820 16.025 13.099 1.00 91.94 93 LYS A N 1
ATOM 759 C CA . LYS A 1 93 ? -11.136 16.526 12.659 1.00 91.94 93 LYS A CA 1
ATOM 760 C C . LYS A 1 93 ? -11.480 16.164 11.211 1.00 91.94 93 LYS A C 1
ATOM 762 O O . LYS A 1 93 ? -12.623 16.314 10.798 1.00 91.94 93 LYS A O 1
ATOM 767 N N . MET A 1 94 ? -10.475 15.804 10.415 1.00 92.25 94 MET A N 1
ATOM 768 C CA . MET A 1 94 ? -10.631 15.470 9.000 1.00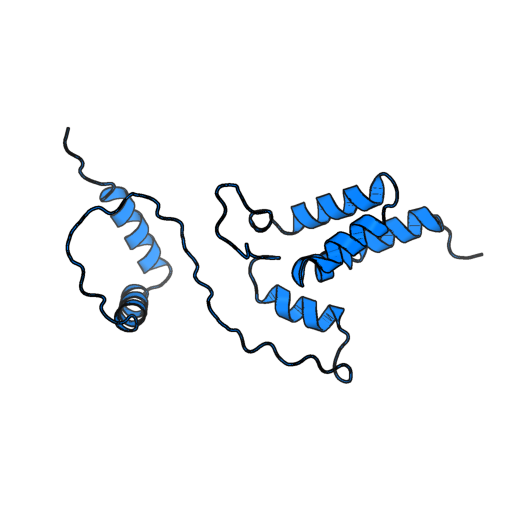 92.25 94 MET A CA 1
ATOM 769 C C . MET A 1 94 ? -10.556 13.960 8.804 1.00 92.25 94 MET A C 1
ATOM 771 O O . MET A 1 94 ? -9.957 13.255 9.612 1.00 92.25 94 MET A O 1
ATOM 775 N N . THR A 1 95 ? -11.128 13.473 7.704 1.00 91.25 95 THR A N 1
ATOM 776 C CA . THR A 1 95 ? -11.081 12.056 7.341 1.00 91.25 95 THR A CA 1
ATOM 777 C C . THR A 1 95 ? -9.638 11.582 7.177 1.00 91.25 95 THR A C 1
ATOM 779 O O . THR A 1 95 ? -8.889 12.107 6.352 1.00 91.25 95 THR A O 1
ATOM 782 N N . HIS A 1 96 ? -9.263 10.565 7.951 1.00 94.06 96 HIS A N 1
ATOM 783 C CA . HIS A 1 96 ? -7.950 9.942 7.865 1.00 94.06 96 HIS A CA 1
ATOM 784 C C . HIS A 1 96 ? -7.810 9.107 6.584 1.00 94.06 96 HIS A C 1
ATOM 786 O O . HIS A 1 96 ? -8.776 8.522 6.094 1.00 94.06 96 HIS A O 1
ATOM 792 N N . ILE A 1 97 ? -6.583 8.978 6.072 1.00 93.38 97 ILE A N 1
ATOM 793 C CA . ILE A 1 97 ? -6.290 8.196 4.859 1.00 93.38 97 ILE A CA 1
ATOM 794 C C . ILE A 1 97 ? -6.674 6.712 4.984 1.00 93.38 97 ILE A C 1
ATOM 796 O O . ILE A 1 97 ? -6.960 6.067 3.980 1.00 93.38 97 ILE A O 1
ATOM 800 N N . SER A 1 98 ? -6.736 6.179 6.210 1.00 92.06 98 SER A N 1
ATOM 801 C CA . SER A 1 98 ? -7.157 4.796 6.474 1.00 92.06 98 SER A CA 1
ATOM 802 C C . SER A 1 98 ? -8.617 4.504 6.137 1.00 92.06 98 SER A C 1
ATOM 804 O O . SER A 1 98 ? -8.986 3.337 6.088 1.00 92.06 98 SER A O 1
ATOM 806 N N . ALA A 1 99 ? -9.444 5.531 5.923 1.00 91.94 99 ALA A N 1
ATOM 807 C CA . ALA A 1 99 ? -10.828 5.357 5.490 1.00 91.94 99 ALA A CA 1
ATOM 808 C C . ALA A 1 99 ? -10.939 4.906 4.020 1.00 91.94 99 ALA A C 1
ATOM 810 O O . ALA A 1 99 ? -12.020 4.532 3.569 1.00 91.94 99 ALA A O 1
ATOM 811 N N . LEU A 1 100 ? -9.844 4.963 3.253 1.00 92.81 100 LEU A N 1
ATOM 812 C CA . LEU A 1 100 ? -9.818 4.501 1.871 1.00 92.81 100 LEU A CA 1
ATOM 813 C C . LEU A 1 100 ? -9.683 2.970 1.802 1.00 92.81 100 LEU A C 1
ATOM 815 O O . LEU A 1 100 ? -8.835 2.406 2.498 1.00 92.81 100 LEU A O 1
ATOM 819 N N . PRO A 1 101 ? -10.428 2.300 0.903 1.00 92.19 101 PRO A N 1
ATOM 820 C CA . PRO A 1 101 ? -10.166 0.907 0.559 1.00 92.19 101 PRO A CA 1
ATOM 821 C C . PRO A 1 101 ? -8.730 0.719 0.056 1.00 92.19 101 PRO A C 1
ATOM 823 O O . PRO A 1 101 ? -8.164 1.600 -0.604 1.00 92.19 101 PRO A O 1
ATOM 826 N N . VAL A 1 102 ? -8.141 -0.445 0.333 1.00 92.00 102 VAL A N 1
ATOM 827 C CA . VAL A 1 102 ? -6.745 -0.749 -0.022 1.00 92.00 102 VAL A CA 1
ATOM 828 C C . VAL A 1 102 ? -6.493 -0.637 -1.528 1.00 92.00 102 VAL A C 1
ATOM 830 O O . VAL A 1 102 ? -5.427 -0.196 -1.953 1.00 92.00 102 VAL A O 1
ATOM 833 N N . GLU A 1 103 ? -7.493 -0.940 -2.350 1.00 94.88 103 GLU A N 1
ATOM 834 C CA . GLU A 1 103 ? -7.445 -0.825 -3.806 1.00 94.88 103 GLU A CA 1
ATOM 835 C C . GLU A 1 103 ? -7.210 0.623 -4.247 1.00 94.88 103 GLU A C 1
ATOM 837 O O . GLU A 1 103 ? -6.450 0.873 -5.185 1.00 94.88 103 GLU A O 1
ATOM 842 N N . ILE A 1 104 ? -7.814 1.586 -3.543 1.00 95.19 104 ILE A N 1
ATOM 843 C CA . ILE A 1 104 ? -7.641 3.015 -3.818 1.00 95.19 104 ILE A CA 1
ATOM 844 C C . ILE A 1 104 ? -6.241 3.468 -3.407 1.00 95.19 104 ILE A C 1
ATOM 846 O O . ILE A 1 104 ? -5.600 4.224 -4.135 1.00 95.19 104 ILE A O 1
ATOM 850 N N . ILE A 1 105 ? -5.717 2.954 -2.293 1.00 94.44 105 ILE A N 1
ATOM 851 C CA . ILE A 1 105 ? -4.338 3.223 -1.870 1.00 94.44 105 ILE A CA 1
ATOM 852 C C . ILE A 1 105 ? -3.344 2.684 -2.903 1.00 94.44 105 ILE A C 1
ATOM 854 O O . ILE A 1 105 ? -2.463 3.417 -3.351 1.00 94.44 105 ILE A O 1
ATOM 858 N N . LEU A 1 106 ? -3.513 1.440 -3.353 1.00 94.25 106 LEU A N 1
ATOM 859 C CA . LEU A 1 106 ? -2.680 0.840 -4.400 1.00 94.25 106 LEU A CA 1
ATOM 860 C C . LEU A 1 106 ? -2.780 1.601 -5.730 1.00 94.25 106 LEU A C 1
ATOM 862 O O . LEU A 1 106 ? -1.794 1.695 -6.464 1.00 94.25 106 LEU A O 1
ATOM 866 N N . TYR A 1 107 ? -3.950 2.153 -6.057 1.00 93.81 107 TYR A N 1
ATOM 867 C CA . TYR A 1 107 ? -4.126 3.010 -7.229 1.00 93.81 107 TYR A CA 1
ATOM 868 C C . TYR A 1 107 ? -3.323 4.312 -7.108 1.00 93.81 107 TYR A C 1
ATOM 870 O O . TYR A 1 107 ? -2.600 4.669 -8.039 1.00 93.81 107 TYR A O 1
ATOM 878 N N . ILE A 1 108 ? -3.378 4.973 -5.947 1.00 93.88 108 ILE A N 1
ATOM 879 C CA . ILE A 1 108 ? -2.586 6.176 -5.654 1.00 93.88 108 ILE A CA 1
ATOM 880 C C . ILE A 1 108 ? -1.085 5.868 -5.740 1.00 93.88 108 ILE A C 1
ATOM 882 O O . ILE A 1 108 ? -0.350 6.602 -6.398 1.00 93.88 108 ILE A O 1
ATOM 886 N N . LEU A 1 109 ? -0.616 4.766 -5.145 1.00 93.69 109 LEU A N 1
ATOM 887 C CA . LEU A 1 109 ? 0.800 4.386 -5.212 1.00 93.69 109 LEU A CA 1
ATOM 888 C C . LEU A 1 109 ? 1.244 4.075 -6.648 1.00 93.69 109 LEU A C 1
ATOM 890 O O . LEU A 1 109 ? 2.305 4.533 -7.072 1.00 93.69 109 LEU A O 1
ATOM 894 N N . ARG A 1 110 ? 0.418 3.379 -7.446 1.00 91.19 110 ARG A N 1
ATOM 895 C CA . ARG A 1 110 ? 0.694 3.204 -8.884 1.00 91.19 110 ARG A CA 1
ATOM 896 C C . ARG A 1 110 ? 0.793 4.539 -9.609 1.00 91.19 110 ARG A C 1
ATOM 898 O O . ARG A 1 110 ? 1.639 4.664 -10.491 1.00 91.19 110 ARG A O 1
ATOM 905 N N . TRP A 1 111 ? -0.039 5.520 -9.266 1.00 89.38 111 TRP A N 1
ATOM 906 C CA . TRP A 1 111 ? 0.021 6.861 -9.853 1.00 89.38 111 TRP A CA 1
ATOM 907 C C . TRP A 1 111 ? 1.329 7.582 -9.537 1.00 89.38 111 TRP A C 1
ATOM 909 O O . TRP A 1 111 ? 1.941 8.115 -10.460 1.0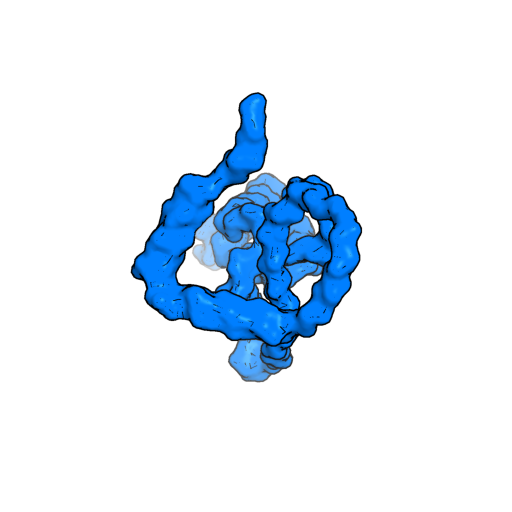0 89.38 111 TRP A O 1
ATOM 919 N N . VAL A 1 112 ? 1.785 7.533 -8.280 1.00 84.94 112 VAL A N 1
ATOM 920 C CA . VAL A 1 112 ? 3.078 8.106 -7.851 1.00 84.94 112 VAL A CA 1
ATOM 921 C C . VAL A 1 112 ? 4.228 7.558 -8.701 1.00 84.94 112 VAL A C 1
ATOM 923 O O . VAL A 1 112 ? 5.101 8.304 -9.139 1.00 84.94 112 VAL A O 1
ATOM 926 N N . VAL A 1 113 ? 4.202 6.258 -8.998 1.00 81.81 113 VAL A N 1
ATOM 927 C CA . VAL A 1 113 ? 5.226 5.611 -9.827 1.00 81.81 113 VAL A CA 1
ATOM 928 C C . VAL A 1 113 ? 5.023 5.856 -11.328 1.00 81.81 113 VAL A C 1
ATOM 930 O O . VAL A 1 113 ? 5.990 5.967 -12.075 1.00 81.81 113 VAL A O 1
ATOM 933 N N . SER A 1 114 ? 3.788 5.934 -11.820 1.00 75.25 114 SER A N 1
ATOM 934 C CA . SER A 1 114 ? 3.528 5.936 -13.268 1.00 75.25 114 SER A CA 1
ATOM 935 C C . SER A 1 114 ? 3.825 7.272 -13.955 1.00 75.25 114 SER A C 1
ATOM 937 O O . SER A 1 114 ? 4.195 7.264 -15.132 1.00 75.25 114 SER A O 1
ATOM 939 N N . SER A 1 115 ? 3.669 8.405 -13.263 1.00 71.06 115 SER A N 1
ATOM 940 C CA . SER A 1 115 ? 3.911 9.733 -13.846 1.00 71.06 115 SER A CA 1
ATOM 941 C C . SER A 1 115 ? 5.402 9.966 -14.114 1.00 71.06 115 SER A C 1
ATOM 943 O O . SER A 1 115 ? 5.806 10.124 -15.267 1.00 71.06 115 SER A O 1
ATOM 945 N N . GLU A 1 116 ? 6.221 9.883 -13.066 1.00 75.69 116 GLU A N 1
ATOM 946 C CA . GLU A 1 116 ? 7.639 10.281 -13.083 1.00 75.69 116 GLU A CA 1
ATOM 947 C C . GLU A 1 116 ? 8.601 9.172 -12.622 1.00 75.69 116 GLU A C 1
ATOM 949 O O . GLU A 1 116 ? 9.791 9.423 -12.459 1.00 75.69 116 GLU A O 1
ATOM 954 N N . LEU A 1 117 ? 8.122 7.936 -12.417 1.00 82.44 117 LEU A N 1
ATOM 955 C CA . LEU A 1 117 ? 8.918 6.860 -11.808 1.00 82.44 117 LEU A CA 1
ATOM 956 C C . LEU A 1 117 ? 9.524 7.294 -10.462 1.00 82.44 117 LEU A C 1
ATOM 958 O O . LEU A 1 117 ? 10.696 7.051 -10.173 1.00 82.44 117 LEU A O 1
ATOM 962 N N . ASP A 1 118 ? 8.719 7.954 -9.625 1.00 89.44 118 ASP A N 1
ATOM 963 C CA . ASP A 1 118 ? 9.187 8.486 -8.348 1.00 89.44 118 ASP A CA 1
ATOM 964 C C . ASP A 1 118 ? 9.290 7.386 -7.278 1.00 89.44 118 ASP A C 1
ATOM 966 O O . ASP A 1 118 ? 8.455 7.236 -6.381 1.00 89.44 118 ASP A O 1
ATOM 970 N N . LEU A 1 119 ? 10.363 6.598 -7.380 1.00 91.50 119 LEU A N 1
ATOM 971 C CA . LEU A 1 119 ? 10.711 5.569 -6.400 1.00 91.50 119 LEU A CA 1
ATOM 972 C C . LEU A 1 119 ? 11.034 6.170 -5.030 1.00 91.50 119 LEU A C 1
ATOM 974 O O . LEU A 1 119 ? 10.833 5.515 -4.009 1.00 91.50 119 LEU A O 1
ATOM 978 N N . ARG A 1 120 ? 11.501 7.424 -4.981 1.00 93.00 120 ARG A N 1
ATOM 979 C CA . ARG A 1 120 ? 11.796 8.100 -3.716 1.00 93.00 120 ARG A CA 1
ATOM 980 C C . ARG A 1 120 ? 10.512 8.318 -2.928 1.00 93.00 120 ARG A C 1
ATOM 982 O O . ARG A 1 120 ? 10.476 7.983 -1.746 1.00 93.00 120 ARG A O 1
ATOM 989 N N . SER A 1 121 ? 9.461 8.827 -3.564 1.00 93.56 121 SER A N 1
ATOM 990 C CA . SER A 1 121 ? 8.158 8.981 -2.910 1.00 93.56 121 SER A CA 1
ATOM 991 C C . SER A 1 121 ? 7.542 7.638 -2.518 1.00 93.56 121 SER A C 1
ATOM 993 O O . SER A 1 121 ? 6.981 7.533 -1.428 1.00 93.56 121 SER A O 1
ATOM 995 N N . LEU A 1 122 ? 7.711 6.588 -3.331 1.00 94.56 122 LEU A N 1
ATOM 996 C CA . LEU A 1 122 ? 7.247 5.239 -2.979 1.00 94.56 122 LEU A CA 1
ATOM 997 C C . LEU A 1 122 ? 7.906 4.707 -1.687 1.00 94.56 122 LEU A C 1
ATOM 999 O O . LEU A 1 122 ? 7.217 4.140 -0.831 1.00 94.56 122 LEU A O 1
ATOM 1003 N N . GLU A 1 123 ? 9.214 4.923 -1.512 1.00 95.12 123 GLU A N 1
ATOM 1004 C CA . GLU A 1 123 ? 9.945 4.545 -0.290 1.00 95.12 123 GLU A CA 1
ATOM 1005 C C . GLU A 1 123 ? 9.575 5.412 0.923 1.00 95.12 123 GLU A C 1
ATOM 1007 O O . GLU A 1 123 ? 9.476 4.909 2.047 1.00 95.12 123 GLU A O 1
ATOM 1012 N N . MET A 1 124 ? 9.301 6.704 0.713 1.00 95.75 124 MET A N 1
ATOM 1013 C CA . MET A 1 124 ? 8.768 7.568 1.771 1.00 95.75 124 MET A CA 1
ATOM 1014 C C . MET A 1 124 ? 7.412 7.055 2.263 1.00 95.75 124 MET A C 1
ATOM 1016 O O . MET A 1 124 ? 7.211 6.945 3.472 1.00 95.75 124 MET A O 1
ATOM 1020 N N . CYS A 1 125 ? 6.516 6.665 1.349 1.00 94.38 125 CYS A N 1
ATOM 1021 C CA . CYS A 1 125 ? 5.257 6.009 1.700 1.00 94.38 125 CYS A CA 1
ATOM 1022 C C . CYS A 1 125 ? 5.507 4.714 2.482 1.00 94.38 125 CYS A C 1
ATOM 1024 O O . CYS A 1 125 ? 4.926 4.529 3.549 1.00 94.38 125 CYS A O 1
ATOM 1026 N N . SER A 1 126 ? 6.428 3.863 2.016 1.00 95.50 126 SER A N 1
ATOM 1027 C CA . SER A 1 126 ? 6.775 2.594 2.673 1.00 95.50 126 SER A CA 1
ATOM 1028 C C . SER A 1 126 ? 7.245 2.760 4.125 1.00 95.50 126 SER A C 1
ATOM 1030 O O . SER A 1 126 ? 7.159 1.813 4.904 1.00 95.50 126 SER A O 1
ATOM 1032 N N . SER A 1 127 ? 7.752 3.938 4.490 1.00 95.00 127 SER A N 1
ATOM 1033 C CA . SER A 1 127 ? 8.280 4.234 5.826 1.00 95.00 127 SER A CA 1
ATOM 1034 C C . SER A 1 127 ? 7.216 4.739 6.811 1.00 95.00 127 SER A C 1
ATOM 1036 O O . SER A 1 127 ? 7.521 4.943 7.983 1.00 95.00 127 SER A O 1
ATOM 1038 N N . VAL A 1 128 ? 5.972 4.956 6.364 1.00 93.69 128 VAL A N 1
ATOM 1039 C CA . VAL A 1 128 ? 4.892 5.509 7.202 1.00 93.69 128 VAL A CA 1
ATOM 1040 C C . VAL A 1 128 ? 4.376 4.485 8.214 1.00 93.69 128 VAL A C 1
ATOM 1042 O O . VAL A 1 128 ? 4.244 4.790 9.397 1.00 93.69 128 VAL A O 1
ATOM 1045 N N . CYS A 1 129 ? 4.050 3.273 7.757 1.00 93.44 129 CYS A N 1
ATOM 1046 C CA . CYS A 1 129 ? 3.563 2.188 8.608 1.00 93.44 129 CYS A CA 1
ATOM 1047 C C . CYS A 1 129 ? 3.722 0.819 7.926 1.00 93.44 129 CYS A C 1
ATOM 1049 O O . CYS A 1 129 ? 4.066 0.725 6.748 1.00 93.44 129 CYS A O 1
ATOM 1051 N N . ARG A 1 130 ? 3.382 -0.253 8.657 1.00 93.62 130 ARG A N 1
ATOM 1052 C CA . ARG A 1 130 ? 3.412 -1.640 8.161 1.00 93.62 130 ARG A CA 1
ATOM 1053 C C . ARG A 1 130 ? 2.531 -1.855 6.921 1.00 93.62 130 ARG A C 1
ATOM 1055 O O . ARG A 1 130 ? 2.986 -2.467 5.963 1.00 93.62 130 ARG A O 1
ATOM 1062 N N . GLY A 1 131 ? 1.301 -1.334 6.903 1.00 94.94 131 GLY A N 1
ATOM 1063 C CA . GLY A 1 131 ? 0.400 -1.500 5.756 1.00 94.94 131 GLY A CA 1
ATOM 1064 C C . GLY A 1 131 ? 0.879 -0.766 4.507 1.00 94.94 131 GLY A C 1
ATOM 1065 O O . GLY A 1 131 ? 0.841 -1.330 3.416 1.00 94.94 131 GLY A O 1
ATOM 1066 N N . PHE A 1 132 ? 1.417 0.446 4.663 1.00 95.88 132 PHE A N 1
ATOM 1067 C CA . PHE A 1 132 ? 2.037 1.168 3.554 1.00 95.88 132 PHE A CA 1
ATOM 1068 C C . PHE A 1 132 ? 3.295 0.468 3.039 1.00 95.88 132 PHE A C 1
ATOM 1070 O O . PHE A 1 132 ? 3.487 0.417 1.828 1.00 95.88 132 PHE A O 1
ATOM 1077 N N . TYR A 1 133 ? 4.113 -0.117 3.921 1.00 96.19 133 TYR A N 1
ATOM 1078 C CA . TYR A 1 133 ? 5.234 -0.956 3.502 1.00 96.19 133 TYR A CA 1
ATOM 1079 C C . TYR A 1 133 ? 4.754 -2.090 2.593 1.00 96.19 133 TYR A C 1
ATOM 1081 O O . TYR A 1 133 ? 5.232 -2.216 1.469 1.00 96.19 133 TYR A O 1
ATOM 1089 N N . VAL A 1 134 ? 3.761 -2.868 3.036 1.00 95.56 134 VAL A N 1
ATOM 1090 C CA . VAL A 1 134 ? 3.214 -3.989 2.254 1.00 95.56 134 VAL A CA 1
ATOM 1091 C C . VAL A 1 134 ? 2.655 -3.505 0.911 1.00 95.56 134 VAL A C 1
ATOM 1093 O O . VAL A 1 134 ? 2.987 -4.073 -0.126 1.00 95.56 134 VAL A O 1
ATOM 1096 N N . CYS A 1 135 ? 1.880 -2.416 0.898 1.00 95.31 135 CYS A N 1
ATOM 1097 C CA . CYS A 1 135 ? 1.313 -1.858 -0.335 1.00 95.31 135 CYS A CA 1
ATOM 1098 C C . CYS A 1 135 ? 2.394 -1.365 -1.314 1.00 95.31 135 CYS A C 1
ATOM 1100 O O . CYS A 1 135 ? 2.285 -1.599 -2.515 1.00 95.31 135 CYS A O 1
ATOM 1102 N N . SER A 1 136 ? 3.464 -0.730 -0.826 1.00 95.56 136 SER A N 1
ATOM 1103 C CA . SER A 1 136 ? 4.593 -0.281 -1.657 1.00 95.56 136 SER A CA 1
ATOM 1104 C C . SER A 1 136 ? 5.424 -1.43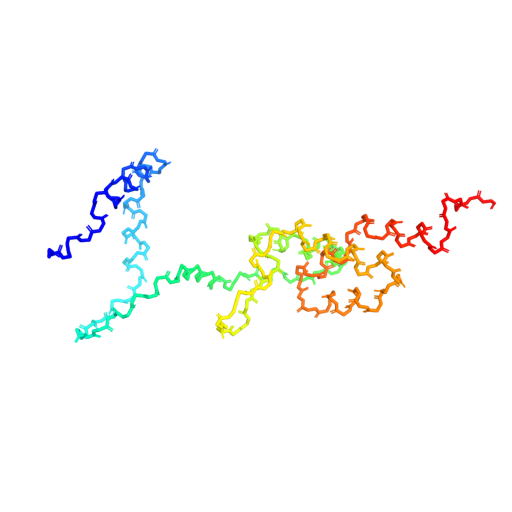4 -2.236 1.00 95.56 136 SER A C 1
ATOM 1106 O O . SER A 1 136 ? 6.243 -1.217 -3.134 1.00 95.56 136 SER A O 1
ATOM 1108 N N . ARG A 1 137 ? 5.250 -2.665 -1.741 1.00 95.00 137 ARG A N 1
ATOM 1109 C CA . ARG A 1 137 ? 5.872 -3.885 -2.284 1.00 95.00 137 ARG A CA 1
ATOM 1110 C C . ARG A 1 137 ? 4.950 -4.664 -3.225 1.00 95.00 137 ARG A C 1
ATOM 1112 O O . ARG A 1 137 ? 5.309 -5.764 -3.633 1.00 95.00 137 ARG A O 1
ATOM 1119 N N . ASP A 1 138 ? 3.809 -4.092 -3.618 1.00 94.25 138 ASP A N 1
ATOM 1120 C CA . ASP A 1 138 ? 2.891 -4.719 -4.571 1.00 94.25 138 ASP A CA 1
ATOM 1121 C C . ASP A 1 138 ? 3.588 -5.054 -5.900 1.00 94.25 138 ASP A C 1
ATOM 1123 O O . ASP A 1 138 ? 4.236 -4.212 -6.532 1.00 94.25 138 ASP A O 1
ATOM 1127 N N . SER A 1 139 ? 3.430 -6.304 -6.335 1.00 93.81 139 SER A N 1
ATOM 1128 C CA . SER A 1 139 ? 4.115 -6.850 -7.512 1.00 93.81 139 SER A CA 1
ATOM 1129 C C . SER A 1 139 ? 3.799 -6.077 -8.791 1.00 93.81 139 SER A C 1
ATOM 1131 O O . SER A 1 139 ? 4.677 -5.875 -9.627 1.00 93.81 139 SER A O 1
ATOM 1133 N N . GLU A 1 140 ? 2.576 -5.570 -8.924 1.00 92.50 140 GLU A N 1
ATOM 1134 C CA . GLU A 1 140 ? 2.160 -4.797 -10.089 1.00 92.50 140 GLU A CA 1
ATOM 1135 C C . GLU A 1 140 ? 2.817 -3.414 -10.138 1.00 92.50 140 GLU A C 1
ATOM 1137 O O . GLU A 1 140 ? 3.130 -2.938 -11.230 1.00 92.50 140 GLU A O 1
ATOM 1142 N N . ILE A 1 141 ? 3.074 -2.776 -8.988 1.00 93.25 141 ILE A N 1
ATOM 1143 C CA . ILE A 1 141 ? 3.853 -1.529 -8.936 1.00 93.25 141 ILE A CA 1
ATOM 1144 C C . ILE A 1 141 ? 5.263 -1.804 -9.460 1.00 93.25 141 ILE A C 1
ATOM 1146 O O . ILE A 1 141 ? 5.725 -1.130 -10.380 1.00 93.25 141 ILE A O 1
ATOM 1150 N N . TRP A 1 142 ? 5.929 -2.834 -8.939 1.00 92.56 142 TRP A N 1
ATOM 1151 C CA . TRP A 1 142 ? 7.296 -3.168 -9.344 1.00 92.56 142 TRP A CA 1
ATOM 1152 C C . TRP A 1 142 ? 7.388 -3.685 -10.779 1.00 92.56 142 TRP A C 1
ATOM 1154 O O . TRP A 1 142 ? 8.358 -3.393 -11.474 1.00 92.56 142 TRP A O 1
ATOM 1164 N N . ARG A 1 143 ? 6.354 -4.360 -11.285 1.00 91.25 143 ARG A N 1
ATOM 1165 C CA . ARG A 1 143 ? 6.252 -4.716 -12.703 1.00 91.25 143 ARG A CA 1
ATOM 1166 C C . ARG A 1 143 ? 6.234 -3.465 -13.584 1.00 91.25 143 ARG A C 1
ATOM 1168 O O . ARG A 1 143 ? 6.953 -3.425 -14.581 1.00 91.25 143 ARG A O 1
ATOM 1175 N N . LEU A 1 144 ? 5.462 -2.438 -13.216 1.00 89.06 144 LEU A N 1
ATOM 1176 C CA . LEU A 1 144 ? 5.438 -1.152 -13.928 1.00 89.06 144 LEU A CA 1
ATOM 1177 C C . LEU A 1 144 ? 6.794 -0.441 -13.868 1.00 89.06 144 LEU A C 1
ATOM 1179 O O . LEU A 1 144 ? 7.254 0.064 -14.894 1.00 89.06 144 LEU A O 1
ATOM 1183 N N . VAL A 1 145 ? 7.453 -0.452 -12.704 1.00 90.06 145 VAL A N 1
ATOM 1184 C CA . VAL A 1 145 ? 8.821 0.069 -12.544 1.00 90.06 145 VAL A CA 1
ATOM 1185 C C . VAL A 1 145 ? 9.766 -0.631 -13.511 1.00 90.06 145 VAL A C 1
ATOM 1187 O O . VAL A 1 145 ? 10.435 0.033 -14.300 1.00 90.06 145 VAL A O 1
ATOM 1190 N N . CYS A 1 146 ? 9.789 -1.964 -13.501 1.00 89.25 146 CYS A N 1
ATOM 1191 C CA . CYS A 1 146 ? 10.697 -2.739 -14.335 1.00 89.25 146 CYS A CA 1
ATOM 1192 C C . CYS A 1 146 ? 10.468 -2.481 -15.826 1.00 89.25 146 CYS A C 1
ATOM 1194 O O . CYS A 1 146 ? 11.424 -2.220 -16.555 1.00 89.25 146 CYS A O 1
ATOM 1196 N N . VAL A 1 147 ? 9.208 -2.481 -16.270 1.00 88.38 147 VAL A N 1
ATOM 1197 C CA . VAL A 1 147 ? 8.854 -2.186 -17.667 1.00 88.38 147 VAL A CA 1
ATOM 1198 C C . VAL A 1 147 ? 9.279 -0.774 -18.063 1.00 88.38 147 VAL A C 1
ATOM 1200 O O . VAL A 1 147 ? 9.695 -0.558 -19.196 1.00 88.38 147 VAL A O 1
ATOM 1203 N N . ARG A 1 148 ? 9.205 0.201 -17.155 1.00 85.06 148 ARG A N 1
ATOM 1204 C CA . ARG A 1 148 ? 9.614 1.575 -17.461 1.00 85.06 148 ARG A CA 1
ATOM 1205 C C . ARG A 1 148 ? 11.131 1.762 -17.476 1.00 85.06 148 ARG A C 1
ATOM 1207 O O . ARG A 1 148 ? 11.620 2.527 -18.299 1.00 85.06 148 ARG A O 1
ATOM 1214 N N . VAL A 1 149 ? 11.864 1.082 -16.593 1.00 87.38 149 VAL A N 1
ATOM 1215 C CA . VAL A 1 149 ? 13.332 1.178 -16.504 1.00 87.38 149 VAL A CA 1
ATOM 1216 C C . VAL A 1 149 ? 14.017 0.394 -17.623 1.00 87.38 149 VAL A C 1
ATOM 1218 O O . VAL A 1 149 ? 14.921 0.919 -18.269 1.00 87.38 149 VAL A O 1
ATOM 1221 N N . TRP A 1 150 ? 13.599 -0.852 -17.856 1.00 87.69 150 TRP A N 1
ATOM 1222 C CA . TRP A 1 150 ? 14.263 -1.772 -18.789 1.00 87.69 150 TRP A CA 1
ATOM 1223 C C . TRP A 1 150 ? 13.489 -2.007 -20.091 1.00 87.69 150 TRP A C 1
ATOM 1225 O O . TRP A 1 150 ? 14.018 -2.620 -21.018 1.00 87.69 150 TRP A O 1
ATOM 1235 N N . GLY A 1 151 ? 12.257 -1.513 -20.204 1.00 82.12 151 GLY A N 1
ATOM 1236 C CA . GLY A 1 151 ? 11.380 -1.854 -21.320 1.00 82.12 151 GLY A CA 1
ATOM 1237 C C . GLY A 1 151 ? 10.773 -3.251 -21.168 1.00 82.12 151 GLY A C 1
ATOM 1238 O O . GLY A 1 151 ? 10.863 -3.899 -20.129 1.00 82.12 151 GLY A O 1
ATOM 1239 N N . VAL A 1 152 ? 10.122 -3.724 -22.231 1.00 76.06 152 VAL A N 1
ATOM 1240 C CA . VAL A 1 152 ? 9.428 -5.027 -22.249 1.00 76.06 152 VAL A CA 1
ATOM 1241 C C . VAL A 1 152 ? 10.351 -6.192 -22.652 1.00 76.06 152 VAL A C 1
ATOM 1243 O O . VAL A 1 152 ? 9.970 -7.349 -22.511 1.00 76.06 152 VAL A O 1
ATOM 1246 N N . ASN A 1 153 ? 11.570 -5.897 -23.123 1.00 66.69 153 ASN A N 1
ATOM 1247 C CA . ASN A 1 153 ? 12.504 -6.866 -23.710 1.00 66.69 153 ASN A CA 1
ATOM 1248 C C . ASN A 1 153 ? 13.751 -7.077 -22.837 1.00 66.69 153 ASN A C 1
ATOM 1250 O O . ASN A 1 153 ? 14.878 -6.821 -23.260 1.00 66.69 153 ASN A O 1
ATOM 1254 N N . CYS A 1 154 ? 13.565 -7.570 -21.615 1.00 57.53 154 CYS A N 1
ATOM 1255 C CA . CYS A 1 154 ? 14.669 -7.967 -20.740 1.00 57.53 154 CYS A CA 1
ATOM 1256 C C . CYS A 1 154 ? 15.165 -9.377 -21.119 1.00 57.53 154 CYS A C 1
ATOM 1258 O O . CYS A 1 154 ? 14.918 -10.340 -20.397 1.00 57.53 154 CYS A O 1
ATOM 1260 N N . GLY A 1 155 ? 15.797 -9.521 -22.283 1.00 58.38 155 GLY A N 1
ATOM 1261 C CA . GLY A 1 155 ? 16.306 -10.808 -22.765 1.00 58.38 155 GLY A CA 1
ATOM 1262 C C . GLY A 1 155 ? 16.904 -10.695 -24.162 1.00 58.38 155 GLY A C 1
ATOM 1263 O O . GLY A 1 155 ? 16.219 -10.966 -25.146 1.00 58.38 155 GLY A O 1
ATOM 1264 N N . GLY A 1 156 ? 18.162 -10.262 -24.227 1.00 41.41 156 GLY A N 1
ATOM 1265 C CA . GLY A 1 156 ? 19.028 -10.322 -25.404 1.00 41.41 156 GLY A CA 1
ATOM 1266 C C . GLY A 1 156 ? 20.328 -11.015 -25.039 1.00 41.41 156 GLY A C 1
ATOM 1267 O O . GLY A 1 156 ? 20.779 -10.802 -23.890 1.00 41.41 156 GLY A O 1
#

Radius of gyration: 23.12 Å; chains: 1; bounding box: 62×36×64 Å